Protein AF-A0A942GQ40-F1 (afdb_monomer_lite)

pLDDT: mean 91.93, std 12.37, range [42.88, 98.69]

Sequence (64 aa):
MPLLSTKELSIVEEQIQAEELAIAKCEHYMSISDDENVFKLLEAMHGKHQVHRSILFRHLKPNG

Secondary structure (DSSP, 8-state):
-PPPPHHHHHHHHHHHHHHHHHHHHHHHHHHH---HHHHHHHHHHHHHHHHHHHHHHHHH----

Structure (mmCIF, N/CA/C/O backbone):
data_AF-A0A942GQ40-F1
#
_entry.id   AF-A0A942GQ40-F1
#
loop_
_atom_site.group_PDB
_atom_site.id
_atom_site.type_symbol
_atom_site.label_atom_id
_atom_site.label_alt_id
_atom_site.label_comp_id
_atom_site.label_asym_id
_atom_site.label_entity_id
_atom_site.label_seq_id
_atom_site.pdbx_PDB_ins_code
_atom_site.Cartn_x
_atom_site.Cartn_y
_atom_site.Cartn_z
_atom_site.occupancy
_atom_site.B_iso_or_equiv
_atom_site.auth_seq_id
_atom_site.auth_comp_id
_atom_site.auth_asym_id
_atom_site.auth_atom_id
_atom_site.pdbx_PDB_model_num
ATOM 1 N N . MET A 1 1 ? -2.094 2.031 25.995 1.00 56.69 1 MET A N 1
ATOM 2 C CA . MET A 1 1 ? -2.662 3.027 25.059 1.00 56.69 1 MET A CA 1
ATOM 3 C C . MET A 1 1 ? -4.112 3.266 25.445 1.00 56.69 1 MET A C 1
ATOM 5 O O . MET A 1 1 ? -4.732 2.299 25.876 1.00 56.69 1 MET A O 1
ATOM 9 N N . PRO A 1 2 ? -4.645 4.495 25.343 1.00 64.62 2 PRO A N 1
ATOM 10 C CA . PRO A 1 2 ? -6.087 4.705 25.452 1.00 64.62 2 PRO A CA 1
ATOM 11 C C . PRO A 1 2 ? -6.813 3.863 24.393 1.00 64.62 2 PRO A C 1
ATOM 13 O O . PRO A 1 2 ? -6.305 3.688 23.285 1.00 64.62 2 PRO A O 1
ATOM 16 N N . LEU A 1 3 ? -7.962 3.297 24.765 1.00 78.12 3 LEU A N 1
ATOM 17 C CA . LEU A 1 3 ? -8.807 2.527 23.855 1.00 78.12 3 LEU A CA 1
ATOM 18 C C . LEU A 1 3 ? -9.414 3.477 22.820 1.00 78.12 3 LEU A C 1
ATOM 20 O O . LEU A 1 3 ? -10.018 4.482 23.191 1.00 78.12 3 LEU A O 1
ATOM 24 N N . LEU A 1 4 ? -9.239 3.148 21.540 1.00 83.94 4 LEU A N 1
ATOM 25 C CA . LEU A 1 4 ? -9.890 3.859 20.446 1.00 83.94 4 LEU A CA 1
ATOM 26 C C . LEU A 1 4 ? -11.410 3.681 20.549 1.00 83.94 4 LEU A C 1
ATOM 28 O O . LEU A 1 4 ? -11.904 2.600 20.881 1.00 83.94 4 LEU A O 1
ATOM 32 N N . SER A 1 5 ? -12.155 4.738 20.248 1.00 89.44 5 SER A N 1
ATOM 33 C CA . SER A 1 5 ? -13.606 4.670 20.085 1.00 89.44 5 SER A CA 1
ATOM 34 C C . SER A 1 5 ? -13.988 3.824 18.868 1.00 89.44 5 SER A C 1
ATOM 36 O O . SER A 1 5 ? -13.197 3.631 17.946 1.00 89.44 5 SER A O 1
ATOM 38 N N . THR A 1 6 ? -15.244 3.374 18.802 1.00 88.62 6 THR A N 1
ATOM 39 C CA . THR A 1 6 ? -15.777 2.643 17.637 1.00 88.62 6 THR A CA 1
ATOM 40 C C . THR A 1 6 ? -15.581 3.410 16.327 1.00 88.62 6 THR A C 1
ATOM 42 O O . THR A 1 6 ? -15.246 2.815 15.308 1.00 88.62 6 THR A O 1
ATOM 45 N N . LYS A 1 7 ? -15.740 4.739 16.356 1.00 92.62 7 LYS A N 1
ATOM 46 C CA . LYS A 1 7 ? -15.522 5.588 15.181 1.00 92.62 7 LYS A CA 1
ATOM 47 C C . LYS A 1 7 ? -14.055 5.576 14.750 1.00 92.62 7 LYS A C 1
ATOM 49 O O . LYS A 1 7 ? -13.768 5.424 13.569 1.00 92.62 7 LYS A O 1
ATOM 54 N N . GLU A 1 8 ? -13.129 5.710 15.692 1.00 92.06 8 GLU A N 1
ATOM 55 C CA . GLU A 1 8 ? -11.694 5.665 15.390 1.00 92.06 8 GLU A CA 1
ATOM 56 C C . GLU A 1 8 ? -11.263 4.284 14.884 1.00 92.06 8 GLU A C 1
ATOM 58 O O . GLU A 1 8 ? -10.486 4.212 13.937 1.00 92.06 8 GLU A O 1
ATOM 63 N N . LEU A 1 9 ? -11.815 3.197 15.435 1.00 91.75 9 LEU A N 1
ATOM 64 C CA . LEU A 1 9 ? -11.577 1.839 14.935 1.00 91.75 9 LEU A CA 1
ATOM 65 C C . LEU A 1 9 ? -12.052 1.673 13.485 1.00 91.75 9 LEU A C 1
ATOM 67 O O . LEU A 1 9 ? -11.292 1.157 12.673 1.00 91.75 9 LEU A O 1
ATOM 71 N N . SER A 1 10 ? -13.240 2.183 13.135 1.00 93.44 10 SER A N 1
ATOM 72 C CA . SER A 1 10 ? -13.729 2.122 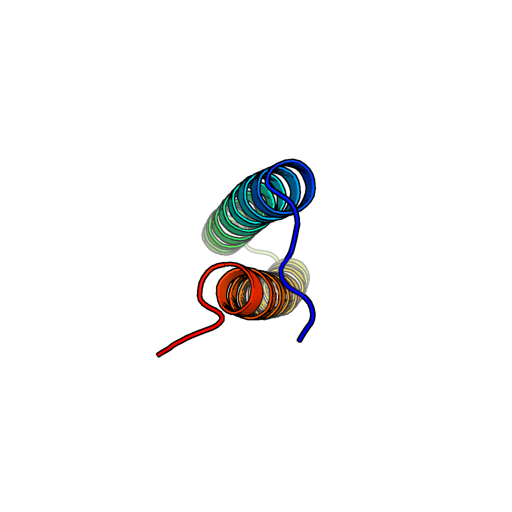11.746 1.00 93.44 10 SER A CA 1
ATOM 73 C C . SER A 1 10 ? -12.824 2.877 10.764 1.00 93.44 10 SER A C 1
ATOM 75 O O . SER A 1 10 ? -12.548 2.385 9.677 1.00 93.44 10 SER A O 1
ATOM 77 N N . ILE A 1 11 ? -12.270 4.024 11.175 1.00 95.25 11 ILE A N 1
ATOM 78 C CA . ILE A 1 11 ? -11.318 4.789 10.354 1.00 95.25 11 ILE A CA 1
ATOM 79 C C . ILE A 1 11 ? -10.015 4.000 10.164 1.00 95.25 11 ILE A C 1
ATOM 81 O O . ILE A 1 11 ? -9.438 3.999 9.078 1.00 95.25 11 ILE A O 1
ATOM 85 N N . VAL A 1 12 ? -9.539 3.313 11.207 1.00 94.38 12 VAL A N 1
ATOM 86 C CA . VAL A 1 12 ? -8.349 2.455 11.109 1.00 94.38 12 VAL A CA 1
ATOM 87 C C . VAL A 1 12 ? -8.599 1.281 10.158 1.00 94.38 12 VAL A C 1
ATOM 89 O O . VAL A 1 12 ? -7.720 0.959 9.360 1.00 94.38 12 VAL A O 1
ATOM 92 N N . GLU A 1 13 ? -9.781 0.664 10.199 1.00 94.94 13 GLU A N 1
ATOM 93 C CA . GLU A 1 13 ? -10.173 -0.404 9.269 1.00 94.94 13 GLU A CA 1
ATOM 94 C C . GLU A 1 13 ? -10.225 0.087 7.814 1.00 94.94 13 GLU A C 1
ATOM 96 O O . GLU A 1 13 ? -9.650 -0.555 6.933 1.00 94.94 13 GLU A O 1
ATOM 101 N N . GLU A 1 14 ? -10.837 1.247 7.560 1.00 96.88 14 GLU A N 1
ATOM 102 C CA . GLU A 1 14 ? -10.855 1.8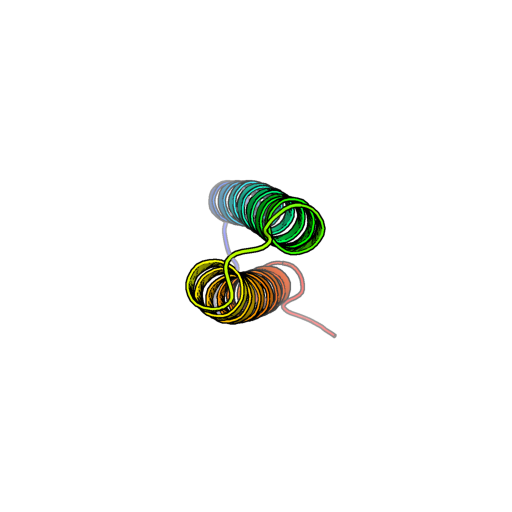86 6.236 1.00 96.88 14 GLU A CA 1
ATOM 103 C C . GLU A 1 14 ? -9.435 2.178 5.730 1.00 96.88 14 GLU A C 1
ATOM 105 O O . GLU A 1 14 ? -9.104 1.889 4.576 1.00 96.88 14 GLU A O 1
ATOM 110 N N . GLN A 1 15 ? -8.560 2.689 6.600 1.00 97.62 15 GLN A N 1
ATOM 111 C CA . GLN A 1 15 ? -7.172 2.951 6.232 1.00 97.62 15 GLN A CA 1
ATOM 112 C C . GLN A 1 15 ? -6.419 1.653 5.911 1.00 97.62 15 GLN A C 1
ATOM 114 O O . GLN A 1 15 ? -5.638 1.630 4.965 1.00 97.62 15 GLN A O 1
ATOM 119 N N . ILE A 1 16 ? -6.663 0.556 6.636 1.00 97.12 16 ILE A N 1
ATOM 120 C CA . ILE A 1 16 ? -6.055 -0.748 6.320 1.00 97.12 16 ILE A CA 1
ATOM 121 C C . ILE A 1 16 ? -6.464 -1.214 4.924 1.00 97.12 16 ILE A C 1
ATOM 123 O O . ILE A 1 16 ? -5.593 -1.620 4.155 1.00 97.12 16 ILE A O 1
ATOM 127 N N . GLN A 1 17 ? -7.745 -1.102 4.567 1.00 97.81 17 GLN A N 1
ATOM 128 C CA . GLN A 1 17 ? -8.220 -1.452 3.223 1.00 97.81 17 GLN A CA 1
ATOM 129 C C . GLN A 1 17 ? -7.548 -0.589 2.145 1.00 97.81 17 GLN A C 1
ATOM 131 O O . GLN A 1 17 ? -7.178 -1.089 1.080 1.00 97.81 17 GLN A O 1
ATOM 136 N N . ALA A 1 18 ? -7.337 0.700 2.427 1.00 98.31 18 ALA A N 1
ATOM 137 C CA . ALA A 1 18 ? -6.614 1.593 1.529 1.00 98.31 18 ALA A CA 1
ATOM 138 C C . ALA A 1 18 ? -5.137 1.182 1.358 1.00 98.31 18 ALA A C 1
ATOM 140 O O . ALA A 1 18 ? -4.643 1.153 0.227 1.00 98.31 18 ALA A O 1
ATOM 141 N N . GLU A 1 19 ? -4.443 0.819 2.443 1.00 98.44 19 GLU A N 1
ATOM 142 C CA . GLU A 1 19 ? -3.060 0.323 2.375 1.00 98.44 19 GLU A CA 1
ATOM 143 C C . GLU A 1 19 ? -2.971 -1.012 1.615 1.00 98.44 19 GLU A C 1
ATOM 145 O O . GLU A 1 19 ? -2.061 -1.202 0.810 1.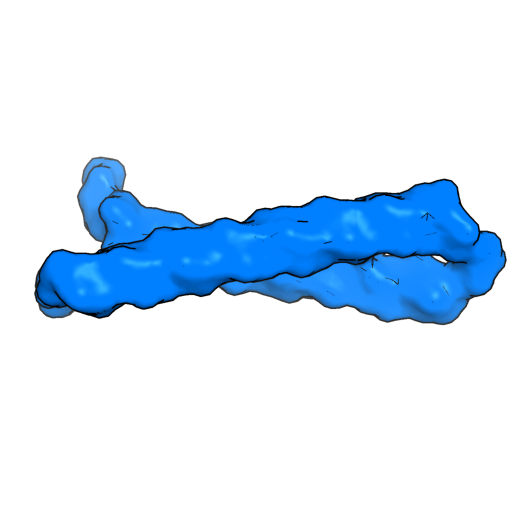00 98.44 19 GLU A O 1
ATOM 150 N N . GLU A 1 20 ? -3.922 -1.933 1.804 1.00 98.19 20 GLU A N 1
ATOM 151 C CA . GLU A 1 20 ? -3.975 -3.206 1.068 1.00 98.19 20 GLU A CA 1
ATOM 152 C C . GLU A 1 20 ? -4.157 -2.996 -0.438 1.00 98.19 20 GLU A C 1
ATOM 154 O O . GLU A 1 20 ? -3.450 -3.611 -1.242 1.00 98.19 20 GLU A O 1
ATOM 159 N N . LEU A 1 21 ? -5.034 -2.069 -0.832 1.00 98.44 21 LEU A N 1
ATOM 160 C CA . LEU A 1 21 ? -5.198 -1.694 -2.234 1.00 98.44 21 LEU A CA 1
ATOM 161 C C . LEU A 1 21 ? -3.923 -1.059 -2.809 1.00 98.44 21 LEU A C 1
ATOM 163 O O . LEU A 1 21 ? -3.559 -1.338 -3.953 1.00 98.44 21 LEU A O 1
ATOM 167 N N . ALA A 1 22 ? -3.241 -0.202 -2.045 1.00 98.50 22 ALA A N 1
ATOM 168 C CA . ALA A 1 22 ? -1.994 0.427 -2.478 1.00 98.50 22 ALA A CA 1
ATOM 169 C C . ALA A 1 22 ? -0.870 -0.603 -2.686 1.00 98.50 22 ALA A C 1
ATOM 171 O O . ALA A 1 22 ? -0.163 -0.539 -3.694 1.00 98.50 22 ALA A O 1
ATOM 172 N N . ILE A 1 23 ? -0.753 -1.588 -1.789 1.00 98.69 23 ILE A N 1
ATOM 173 C CA . ILE A 1 23 ? 0.180 -2.721 -1.911 1.00 98.69 23 ILE A CA 1
ATOM 174 C C . ILE A 1 23 ? -0.095 -3.500 -3.198 1.00 98.69 23 ILE A C 1
ATOM 176 O O . ILE A 1 23 ? 0.813 -3.657 -4.013 1.00 98.69 23 ILE A O 1
ATOM 180 N N . ALA A 1 24 ? -1.349 -3.906 -3.421 1.00 98.56 24 ALA A N 1
ATOM 181 C CA . ALA A 1 24 ? -1.736 -4.663 -4.612 1.00 98.56 24 ALA A CA 1
ATOM 182 C C . ALA A 1 24 ? -1.466 -3.883 -5.912 1.00 98.56 24 ALA A C 1
ATOM 184 O O . ALA A 1 24 ? -1.034 -4.456 -6.911 1.00 98.56 24 ALA A O 1
ATOM 185 N N . LYS A 1 25 ? -1.667 -2.558 -5.905 1.00 98.50 25 LYS A N 1
ATOM 186 C CA . LYS A 1 25 ? -1.319 -1.694 -7.044 1.00 98.50 25 LYS A CA 1
ATOM 187 C C . LYS A 1 25 ? 0.183 -1.654 -7.297 1.00 98.50 25 LYS A C 1
ATOM 189 O O . LYS A 1 25 ? 0.587 -1.739 -8.452 1.00 98.50 25 LYS A O 1
ATOM 194 N N . CYS A 1 26 ? 1.003 -1.537 -6.252 1.00 98.38 26 CYS A N 1
ATOM 195 C CA . CYS A 1 26 ? 2.456 -1.568 -6.415 1.00 98.38 26 CYS A CA 1
ATOM 196 C C . CYS A 1 26 ? 2.906 -2.905 -7.013 1.00 98.38 26 CYS A C 1
ATOM 198 O O . CYS A 1 26 ? 3.662 -2.905 -7.977 1.00 98.38 26 CYS A O 1
ATOM 200 N N . GLU A 1 27 ? 2.394 -4.028 -6.502 1.00 98.31 27 GLU A N 1
ATOM 201 C CA . GLU A 1 27 ? 2.682 -5.373 -7.026 1.00 98.31 27 GLU A CA 1
ATOM 202 C C . GLU A 1 27 ? 2.283 -5.510 -8.497 1.00 98.31 27 GLU A C 1
ATOM 204 O O . GLU A 1 27 ? 3.085 -5.952 -9.322 1.00 98.31 27 GLU A O 1
ATOM 209 N N . HIS A 1 28 ? 1.075 -5.061 -8.845 1.00 98.38 28 HIS A N 1
ATOM 210 C CA . HIS A 1 28 ? 0.604 -5.064 -10.223 1.00 98.38 28 HIS A CA 1
ATOM 211 C C . HIS A 1 28 ? 1.520 -4.247 -11.140 1.00 98.38 28 HIS A C 1
ATOM 213 O O . HIS A 1 28 ? 1.993 -4.769 -12.147 1.00 98.38 28 HIS A O 1
ATOM 219 N N . TYR A 1 29 ? 1.817 -2.994 -10.786 1.00 97.94 29 TYR A N 1
ATOM 220 C CA . TYR A 1 29 ? 2.654 -2.138 -11.624 1.00 97.94 29 TYR A CA 1
ATOM 221 C C . TYR A 1 29 ? 4.103 -2.624 -11.715 1.00 97.94 29 TYR A C 1
ATOM 223 O O . TYR A 1 29 ? 4.691 -2.519 -12.785 1.00 97.94 29 TYR A O 1
ATOM 231 N N . MET A 1 30 ? 4.660 -3.224 -10.658 1.00 97.94 30 MET A N 1
ATOM 232 C CA . MET A 1 30 ? 5.980 -3.862 -10.724 1.00 97.94 30 MET A CA 1
ATOM 233 C C . MET A 1 30 ? 5.993 -5.025 -11.720 1.00 97.94 30 MET A C 1
ATOM 235 O O . MET A 1 30 ? 6.975 -5.192 -12.434 1.00 97.94 30 MET A O 1
ATOM 239 N N . SER A 1 31 ? 4.907 -5.804 -11.802 1.00 97.69 31 SER A N 1
ATOM 240 C CA . SER A 1 31 ? 4.815 -6.957 -12.713 1.00 97.69 31 SER A CA 1
ATOM 241 C C . SER A 1 31 ? 4.666 -6.606 -14.195 1.00 97.69 31 SER A C 1
ATOM 243 O O . SER A 1 31 ? 4.890 -7.472 -15.037 1.00 97.69 31 SER A O 1
ATOM 245 N N . ILE A 1 32 ? 4.275 -5.369 -14.517 1.00 97.38 32 ILE A N 1
ATOM 246 C CA . ILE A 1 32 ? 4.050 -4.918 -15.901 1.00 97.38 32 ILE A CA 1
ATOM 247 C C . ILE A 1 32 ? 5.000 -3.794 -16.335 1.00 97.38 32 ILE A C 1
ATOM 249 O O . ILE A 1 32 ? 4.891 -3.308 -17.458 1.00 97.38 32 ILE A O 1
ATOM 253 N N . SER A 1 33 ? 5.875 -3.324 -15.442 1.00 94.31 33 SER A N 1
ATOM 254 C CA . SER A 1 33 ? 6.804 -2.231 -15.721 1.00 94.31 33 SER A CA 1
ATOM 255 C C . SER A 1 33 ? 8.150 -2.772 -16.186 1.00 94.31 33 SER A C 1
ATOM 257 O O . SER A 1 33 ? 8.830 -3.459 -15.431 1.00 94.31 33 SER A O 1
ATOM 259 N N . ASP A 1 34 ? 8.574 -2.359 -17.379 1.00 95.94 34 ASP A N 1
ATOM 260 C CA . ASP A 1 34 ? 9.908 -2.658 -17.919 1.00 95.94 34 ASP A CA 1
ATOM 261 C C . ASP A 1 34 ? 10.962 -1.593 -17.543 1.00 95.94 34 ASP A C 1
ATOM 263 O O . ASP A 1 34 ? 12.154 -1.765 -17.799 1.00 95.94 34 ASP A O 1
ATOM 267 N N . ASP A 1 35 ? 10.542 -0.475 -16.938 1.00 97.94 35 ASP A N 1
ATOM 268 C CA . ASP A 1 35 ? 11.441 0.587 -16.475 1.00 97.94 35 ASP A CA 1
ATOM 269 C C . ASP A 1 35 ? 11.988 0.265 -15.072 1.00 97.94 35 ASP A C 1
ATOM 271 O O . ASP A 1 35 ? 11.240 0.169 -14.093 1.00 97.94 35 ASP A O 1
ATOM 275 N N . GLU A 1 36 ? 13.313 0.130 -14.969 1.00 97.25 36 GLU A N 1
ATOM 276 C CA . GLU A 1 36 ? 14.020 -0.197 -13.726 1.00 97.25 36 GLU A CA 1
ATOM 277 C C . GLU A 1 36 ? 13.850 0.876 -12.634 1.00 97.25 36 GLU A C 1
ATOM 279 O O . GLU A 1 36 ? 13.765 0.556 -11.445 1.00 97.25 36 GLU A O 1
ATOM 284 N N . ASN A 1 37 ? 13.778 2.156 -13.007 1.00 97.69 37 ASN A N 1
ATOM 285 C CA . ASN A 1 37 ? 13.576 3.241 -12.046 1.00 97.69 37 ASN A CA 1
ATOM 286 C C . ASN A 1 37 ? 12.153 3.217 -11.495 1.00 97.69 37 ASN A C 1
ATOM 288 O O . ASN A 1 37 ? 11.952 3.422 -10.295 1.00 97.69 37 ASN A O 1
ATOM 292 N N . VAL A 1 38 ? 11.173 2.936 -12.356 1.00 96.94 38 VAL A N 1
ATOM 293 C CA . VAL A 1 38 ? 9.777 2.758 -11.939 1.00 96.94 38 VAL A CA 1
ATOM 294 C C . VAL A 1 38 ? 9.652 1.542 -11.026 1.00 96.94 38 VAL A C 1
ATOM 296 O O . VAL A 1 38 ? 9.031 1.652 -9.969 1.00 96.94 38 VAL A O 1
ATOM 299 N N . PHE A 1 39 ? 10.302 0.422 -11.358 1.00 97.81 39 PHE A N 1
ATOM 300 C CA . PHE A 1 39 ? 10.326 -0.765 -10.501 1.00 97.81 39 PHE A CA 1
ATOM 301 C C . PHE A 1 39 ? 10.872 -0.442 -9.104 1.00 97.81 39 PHE A C 1
ATOM 303 O O . PHE A 1 39 ? 10.194 -0.686 -8.108 1.00 97.81 39 PHE A O 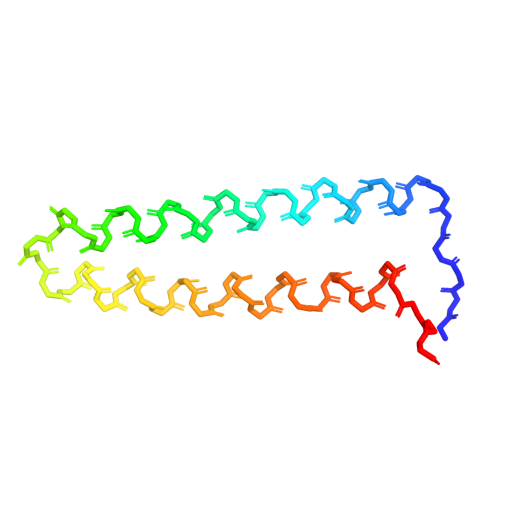1
ATOM 310 N N . LYS A 1 40 ? 12.052 0.187 -9.016 1.00 98.06 40 LYS A N 1
ATOM 311 C CA . LYS A 1 40 ? 12.675 0.578 -7.736 1.00 98.06 40 LYS A CA 1
ATOM 312 C C . LYS A 1 40 ? 11.799 1.530 -6.921 1.00 98.06 40 LYS A C 1
ATOM 314 O O . LYS A 1 40 ? 11.730 1.421 -5.696 1.00 98.06 40 LYS A O 1
ATOM 319 N N . LEU A 1 41 ? 11.123 2.469 -7.584 1.00 98.19 41 LEU A N 1
ATOM 320 C CA . LEU A 1 41 ? 10.188 3.379 -6.925 1.00 98.19 41 LEU A CA 1
ATOM 321 C C . LEU A 1 41 ? 8.992 2.619 -6.336 1.00 98.19 41 LEU A C 1
ATOM 323 O O . LEU A 1 41 ? 8.615 2.865 -5.188 1.00 98.19 41 LEU A O 1
ATOM 327 N N . LEU A 1 42 ? 8.406 1.703 -7.106 1.00 98.38 42 LEU A N 1
ATOM 328 C CA . LEU A 1 42 ? 7.265 0.899 -6.675 1.00 98.38 42 LEU A CA 1
ATOM 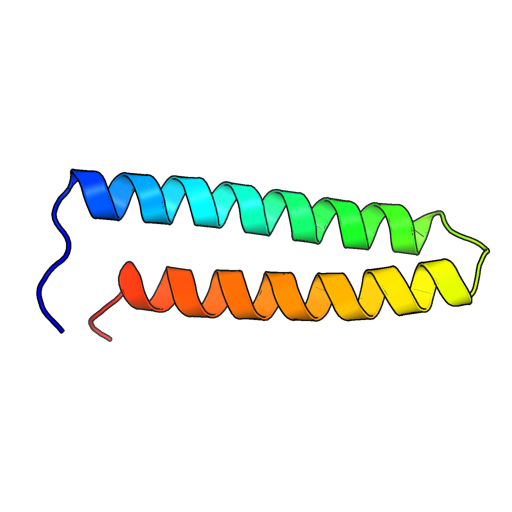329 C C . LEU A 1 42 ? 7.643 -0.077 -5.558 1.00 98.38 42 LEU A C 1
ATOM 331 O O . LEU A 1 42 ? 6.877 -0.208 -4.609 1.00 98.38 42 LEU A O 1
ATOM 335 N N . GLU A 1 43 ? 8.825 -0.690 -5.613 1.00 98.12 43 GLU A N 1
ATOM 336 C CA . GLU A 1 43 ? 9.355 -1.560 -4.556 1.00 98.12 43 GLU A CA 1
ATOM 337 C C . GLU A 1 43 ? 9.519 -0.785 -3.240 1.00 98.12 43 GLU A C 1
ATOM 339 O O . GLU A 1 43 ? 9.044 -1.207 -2.181 1.00 98.12 43 GLU A O 1
ATOM 344 N N . ALA A 1 44 ? 10.106 0.415 -3.302 1.00 98.38 44 ALA A N 1
ATOM 345 C CA . ALA A 1 44 ? 10.241 1.278 -2.134 1.00 98.38 44 ALA A CA 1
ATOM 346 C C . ALA A 1 44 ? 8.877 1.710 -1.565 1.00 98.38 44 ALA A C 1
ATOM 348 O O . ALA A 1 44 ? 8.714 1.811 -0.345 1.00 98.38 44 ALA A O 1
ATOM 349 N N . MET A 1 45 ? 7.890 1.981 -2.425 1.00 98.38 45 MET A N 1
ATOM 350 C CA . MET A 1 45 ? 6.539 2.344 -1.989 1.00 98.38 45 MET A CA 1
ATOM 351 C C . MET A 1 45 ? 5.775 1.165 -1.394 1.00 98.38 45 MET A C 1
ATOM 353 O O . MET A 1 45 ? 5.152 1.317 -0.342 1.00 98.38 45 MET A O 1
ATOM 357 N N . HIS A 1 46 ? 5.870 -0.009 -2.012 1.00 98.56 46 HIS A N 1
ATOM 358 C CA . HIS A 1 46 ? 5.306 -1.258 -1.511 1.00 98.56 46 HIS A CA 1
ATOM 359 C C . HIS A 1 46 ? 5.765 -1.532 -0.078 1.00 98.56 46 HIS A C 1
ATOM 361 O O . HIS A 1 46 ? 4.926 -1.704 0.809 1.00 98.56 46 HIS A O 1
ATOM 367 N N . GLY A 1 47 ? 7.073 -1.429 0.182 1.00 98.12 47 GLY A N 1
ATOM 368 C CA . GLY A 1 47 ? 7.627 -1.582 1.528 1.00 98.12 47 GLY A CA 1
ATOM 369 C C . GLY A 1 47 ? 7.052 -0.583 2.541 1.00 98.12 47 GLY A C 1
ATOM 370 O O . GLY A 1 47 ? 6.719 -0.961 3.666 1.00 98.12 47 GLY A O 1
ATOM 371 N N . LYS A 1 48 ? 6.855 0.687 2.155 1.00 98.44 48 LYS A N 1
ATOM 372 C CA . LYS A 1 48 ? 6.233 1.697 3.036 1.00 98.44 48 LYS A CA 1
ATOM 373 C C . LYS A 1 48 ? 4.782 1.353 3.371 1.00 98.44 48 LYS A C 1
ATOM 375 O O . LYS A 1 48 ? 4.416 1.387 4.545 1.00 98.44 48 LYS A O 1
ATOM 380 N N . HIS A 1 49 ? 3.980 0.971 2.378 1.00 98.38 49 HIS A N 1
ATOM 381 C CA . HIS A 1 49 ? 2.581 0.593 2.595 1.00 98.38 49 HIS A CA 1
ATOM 382 C C . HIS A 1 49 ? 2.451 -0.659 3.476 1.00 98.38 49 HIS A C 1
ATOM 384 O O . HIS A 1 49 ? 1.594 -0.714 4.359 1.00 98.38 49 HIS A O 1
ATOM 390 N N . GLN A 1 50 ? 3.354 -1.636 3.335 1.00 98.00 50 GLN A N 1
ATOM 391 C CA . GLN A 1 50 ? 3.414 -2.789 4.242 1.00 98.00 50 GLN A CA 1
ATOM 392 C C . GLN A 1 50 ? 3.693 -2.380 5.697 1.00 98.00 50 GLN A C 1
ATOM 394 O O . GLN A 1 50 ? 3.056 -2.898 6.622 1.00 98.00 50 GLN A O 1
ATOM 399 N N . VAL A 1 51 ? 4.614 -1.434 5.914 1.00 98.00 51 VAL A N 1
ATOM 400 C CA . VAL A 1 51 ? 4.907 -0.888 7.249 1.00 98.00 51 VAL A CA 1
ATOM 401 C C . VAL A 1 51 ? 3.694 -0.147 7.814 1.00 98.00 51 VAL A C 1
ATOM 403 O O . VAL A 1 51 ? 3.321 -0.404 8.961 1.00 98.00 51 VAL A O 1
ATOM 406 N N . HIS A 1 52 ? 3.039 0.712 7.026 1.00 97.38 52 HIS A N 1
ATOM 407 C CA . HIS A 1 52 ? 1.825 1.420 7.450 1.00 97.38 52 HIS A CA 1
ATOM 408 C C . HIS A 1 52 ? 0.720 0.444 7.860 1.00 97.38 52 HIS A C 1
ATOM 410 O O . HIS A 1 52 ? 0.193 0.543 8.970 1.00 97.38 52 HIS A O 1
ATOM 416 N N . ARG A 1 53 ? 0.437 -0.563 7.024 1.00 96.69 53 ARG A N 1
ATOM 417 C CA . ARG A 1 53 ? -0.550 -1.612 7.317 1.00 96.69 53 ARG A CA 1
ATOM 418 C C . ARG A 1 53 ? -0.237 -2.329 8.632 1.00 96.69 53 ARG A C 1
ATOM 420 O O . ARG A 1 53 ? -1.125 -2.538 9.455 1.00 96.69 53 ARG A O 1
ATOM 427 N N . SER A 1 54 ? 1.030 -2.681 8.858 1.00 95.56 54 SER A N 1
ATOM 428 C CA . SER A 1 54 ? 1.484 -3.336 10.094 1.00 95.56 54 SER A CA 1
ATOM 429 C C . SER A 1 54 ? 1.258 -2.466 11.335 1.00 95.56 54 SER A C 1
ATOM 431 O O . SER A 1 54 ? 0.795 -2.966 12.362 1.00 95.56 54 SER A O 1
ATOM 433 N N . ILE A 1 55 ? 1.528 -1.160 11.245 1.00 94.44 55 ILE A N 1
ATOM 434 C CA . ILE A 1 55 ? 1.269 -0.204 12.331 1.00 94.44 55 ILE A CA 1
ATOM 435 C C . ILE A 1 55 ? -0.233 -0.114 12.619 1.00 94.44 55 ILE A C 1
ATOM 437 O O . ILE A 1 55 ? -0.634 -0.236 13.775 1.00 94.44 55 ILE A O 1
ATOM 441 N N . LEU A 1 56 ? -1.066 0.025 11.586 1.00 93.69 56 LEU A N 1
ATOM 442 C CA . LEU A 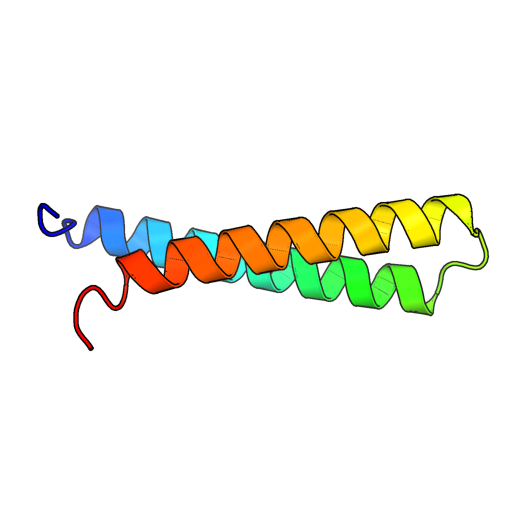1 56 ? -2.523 0.109 11.732 1.00 93.69 56 LEU A CA 1
ATOM 443 C C . LEU A 1 56 ? -3.112 -1.156 12.371 1.00 93.69 56 LEU A C 1
ATOM 445 O O . LEU A 1 56 ? -3.932 -1.063 13.283 1.00 93.69 56 LEU A O 1
ATOM 449 N N . PHE A 1 57 ? -2.625 -2.344 11.998 1.00 92.25 57 PHE A N 1
ATOM 450 C CA . PHE A 1 57 ? -3.061 -3.595 12.625 1.00 92.25 57 PHE A CA 1
ATOM 451 C C . PHE A 1 57 ? -2.768 -3.665 14.129 1.00 92.25 57 PHE A C 1
ATOM 453 O O . PHE A 1 57 ? -3.558 -4.254 14.870 1.00 92.25 57 PHE A O 1
ATOM 460 N N . ARG A 1 58 ? -1.681 -3.045 14.610 1.00 89.94 58 ARG A N 1
ATOM 461 C CA . ARG A 1 58 ? -1.384 -2.981 16.055 1.00 89.94 58 ARG A CA 1
ATOM 462 C C . ARG A 1 58 ? -2.423 -2.166 16.822 1.00 89.94 58 ARG A C 1
ATOM 464 O O . ARG A 1 58 ? -2.646 -2.437 17.997 1.00 89.94 58 ARG A O 1
ATOM 471 N N . HIS A 1 59 ? -3.077 -1.205 16.169 1.00 84.75 59 HIS A N 1
ATOM 472 C CA . HIS A 1 59 ? -4.159 -0.431 16.775 1.00 84.75 59 HIS A CA 1
ATOM 473 C C . HIS A 1 59 ? -5.479 -1.214 16.858 1.00 84.75 59 HIS A C 1
ATOM 475 O O . HIS A 1 59 ? -6.239 -0.991 17.797 1.00 84.75 59 HIS A O 1
ATOM 481 N N . LEU A 1 60 ? -5.728 -2.160 15.940 1.00 81.94 60 LEU A N 1
ATOM 482 C CA . LEU A 1 60 ? -6.905 -3.044 15.985 1.00 81.94 60 LEU A CA 1
ATOM 483 C C . LEU A 1 60 ? -6.729 -4.258 16.907 1.00 81.94 60 LEU A C 1
ATOM 485 O O . LEU A 1 60 ? -7.706 -4.767 17.451 1.00 81.94 60 LEU A O 1
ATOM 489 N N . LYS A 1 61 ? -5.490 -4.724 17.105 1.00 71.00 61 LYS A N 1
ATOM 490 C CA . LYS A 1 61 ? -5.146 -5.809 18.038 1.00 71.00 61 LYS A CA 1
ATOM 491 C C . LYS A 1 61 ? -4.225 -5.302 19.154 1.00 71.00 61 LYS A C 1
ATOM 493 O O . LYS A 1 61 ? -3.061 -5.696 19.196 1.00 71.00 61 LYS A O 1
ATOM 498 N N . PRO A 1 62 ? -4.718 -4.446 20.069 1.00 61.28 62 PRO A N 1
ATOM 499 C CA . PRO A 1 62 ? -3.897 -3.927 21.161 1.00 61.28 62 PRO A CA 1
ATOM 500 C C . PRO A 1 62 ? -3.448 -5.011 22.159 1.00 61.28 62 PRO A C 1
ATOM 502 O O . PRO A 1 62 ? -2.497 -4.769 22.895 1.00 61.28 62 PRO A O 1
ATOM 505 N N . ASN A 1 63 ? -4.078 -6.195 22.150 1.00 45.94 63 ASN A N 1
ATOM 506 C CA . ASN A 1 63 ? -3.736 -7.334 23.002 1.00 45.94 63 ASN A CA 1
ATOM 507 C C . ASN A 1 63 ? -3.503 -8.592 22.146 1.00 45.94 63 ASN A C 1
ATOM 509 O O . ASN A 1 63 ? -4.452 -9.175 21.616 1.00 45.94 63 ASN A O 1
ATOM 513 N N . GLY A 1 64 ? -2.241 -9.001 22.025 1.00 42.88 64 GLY A N 1
ATOM 514 C CA . GLY A 1 64 ? -1.909 -10.416 22.191 1.00 42.88 64 GLY A CA 1
ATOM 515 C C . GLY A 1 64 ? -1.847 -10.722 23.680 1.00 42.88 64 GLY A C 1
ATOM 516 O O . GLY A 1 64 ? -1.478 -9.790 24.433 1.00 42.88 64 GLY A O 1
#

Radius of gyration: 14.69 Å; chains: 1; bounding box: 30×16×43 Å

Foldseek 3Di:
DPQDDPVRLVVLVVVLVVLVVLLVVLVVCLVVDPDPVSNVVSVVSNVVSVVSNVVSVCNVPVDD